Protein AF-H3K0U0-F1 (afdb_monomer)

Structure (mmCIF, N/CA/C/O backbone):
data_AF-H3K0U0-F1
#
_entry.id   AF-H3K0U0-F1
#
loop_
_atom_site.group_PDB
_atom_site.id
_atom_site.type_symbol
_atom_site.label_atom_id
_atom_site.label_alt_id
_atom_site.label_comp_id
_atom_site.label_asym_id
_atom_site.label_entity_id
_atom_site.label_seq_id
_atom_site.pdbx_PDB_ins_code
_atom_site.Cartn_x
_atom_site.Cartn_y
_atom_site.Cartn_z
_atom_site.occupancy
_atom_site.B_iso_or_equiv
_atom_site.auth_seq_id
_atom_site.auth_comp_id
_atom_site.auth_asym_id
_atom_site.auth_atom_id
_atom_site.pdbx_PDB_model_num
ATOM 1 N N . PHE A 1 1 ? 0.769 -10.248 0.446 1.00 97.75 1 PHE A N 1
ATOM 2 C CA . PHE A 1 1 ? 1.088 -8.817 0.628 1.00 97.75 1 PHE A CA 1
ATOM 3 C C . PHE A 1 1 ? 1.229 -8.469 2.100 1.00 97.75 1 PHE A C 1
ATOM 5 O O . PHE A 1 1 ? 0.382 -8.879 2.883 1.00 97.75 1 PHE A O 1
ATOM 12 N N . PHE A 1 2 ? 2.254 -7.686 2.453 1.00 98.62 2 PHE A N 1
ATOM 13 C CA . PHE A 1 2 ? 2.408 -7.071 3.778 1.00 98.62 2 PHE A CA 1
ATOM 14 C C . PHE A 1 2 ? 2.255 -5.545 3.662 1.00 98.62 2 PHE A C 1
ATOM 16 O O . PHE A 1 2 ? 3.236 -4.796 3.680 1.00 98.62 2 PHE A O 1
ATOM 23 N N . GLY A 1 3 ? 1.030 -5.087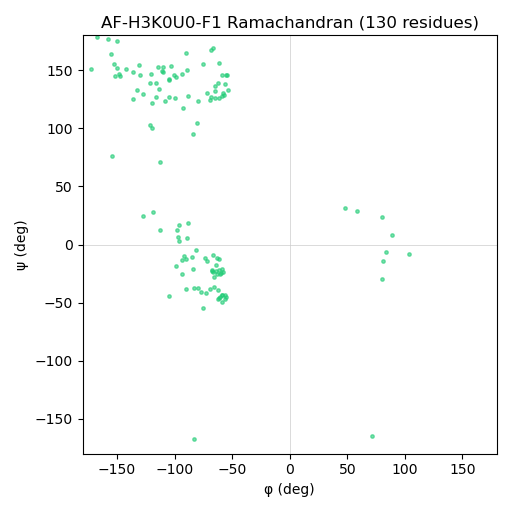 3.406 1.00 98.31 3 GLY A N 1
ATOM 24 C CA . GLY A 1 3 ? 0.738 -3.699 3.034 1.00 98.31 3 GLY A CA 1
ATOM 25 C C . GLY A 1 3 ? 0.477 -2.798 4.237 1.00 98.31 3 GLY A C 1
ATOM 26 O O . GLY A 1 3 ? 0.011 -3.269 5.272 1.00 98.31 3 GLY A O 1
ATOM 27 N N . VAL A 1 4 ? 0.804 -1.506 4.104 1.00 98.56 4 VAL A N 1
ATOM 28 C CA . VAL A 1 4 ? 0.416 -0.463 5.073 1.00 98.56 4 VAL A CA 1
ATOM 29 C C . VAL A 1 4 ? -1.103 -0.334 5.051 1.00 98.56 4 VAL A C 1
ATOM 31 O O . VAL A 1 4 ? -1.669 -0.154 3.977 1.00 98.56 4 VAL A O 1
ATOM 34 N N . ALA A 1 5 ? -1.747 -0.437 6.213 1.00 98.56 5 ALA A N 1
ATOM 35 C CA . ALA A 1 5 ? -3.196 -0.294 6.304 1.00 98.56 5 ALA A CA 1
ATOM 36 C C . ALA A 1 5 ? -3.635 1.184 6.193 1.00 98.56 5 ALA A C 1
ATOM 38 O O . ALA A 1 5 ? -4.369 1.479 5.250 1.00 98.56 5 ALA A O 1
ATOM 39 N N . PRO A 1 6 ? -3.128 2.138 7.011 1.00 98.44 6 PRO A N 1
ATOM 40 C CA . PRO A 1 6 ? -3.562 3.536 6.963 1.00 98.44 6 PRO A CA 1
ATOM 41 C C . PRO A 1 6 ? -3.468 4.154 5.564 1.00 98.44 6 PRO A C 1
ATOM 43 O O . PRO A 1 6 ? -2.458 4.015 4.869 1.00 98.44 6 PRO A O 1
ATOM 46 N N . GLY A 1 7 ? -4.533 4.841 5.155 1.00 97.56 7 GLY A N 1
ATOM 47 C CA . GLY A 1 7 ? -4.716 5.403 3.816 1.00 97.56 7 GLY A CA 1
ATOM 48 C C . GLY A 1 7 ? -5.253 4.422 2.765 1.00 97.56 7 GLY A C 1
ATOM 49 O O . GLY A 1 7 ? -5.561 4.857 1.655 1.00 97.56 7 GLY A O 1
ATOM 50 N N . THR A 1 8 ? -5.385 3.127 3.074 1.00 98.12 8 THR A N 1
ATOM 51 C CA . THR A 1 8 ? -6.045 2.142 2.198 1.00 98.12 8 THR A CA 1
ATOM 52 C C . THR A 1 8 ? -7.560 2.254 2.347 1.00 98.12 8 THR A C 1
ATOM 54 O O . THR A 1 8 ? -8.077 2.120 3.448 1.00 98.12 8 THR A O 1
ATOM 57 N N . SER A 1 9 ? -8.273 2.482 1.249 1.00 98.00 9 SER A N 1
ATOM 58 C CA . SER A 1 9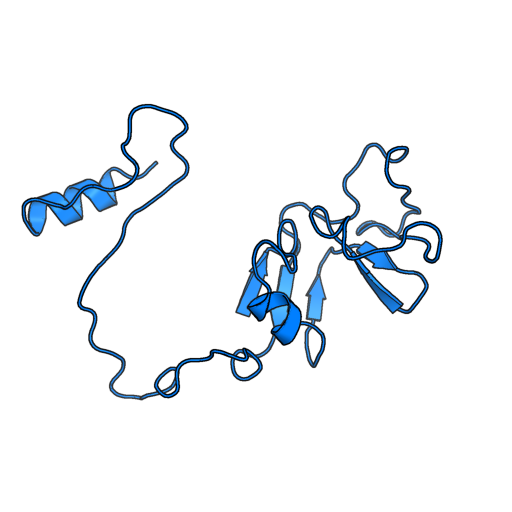 ? -9.733 2.631 1.222 1.00 98.00 9 SER A CA 1
ATOM 59 C C . SER A 1 9 ? -10.288 2.156 -0.122 1.00 98.00 9 SER A C 1
ATOM 61 O O . SER A 1 9 ? -9.516 1.826 -1.031 1.00 98.00 9 SER A O 1
ATOM 63 N N . PHE A 1 10 ? -11.612 2.126 -0.301 1.00 97.19 10 PHE A N 1
ATOM 64 C CA . PHE A 1 10 ? -12.182 1.822 -1.620 1.00 97.19 10 PHE A CA 1
ATOM 65 C C . PHE A 1 10 ? -11.887 2.919 -2.651 1.00 97.19 10 PHE A C 1
ATOM 67 O O . PHE A 1 10 ? -11.843 2.626 -3.846 1.00 97.19 10 PHE A O 1
ATOM 74 N N . ALA A 1 11 ? -11.626 4.150 -2.204 1.00 97.44 11 ALA A N 1
ATOM 75 C CA . ALA A 1 11 ? -11.212 5.246 -3.072 1.00 97.44 11 ALA A CA 1
ATOM 76 C C . ALA A 1 11 ? -9.734 5.143 -3.492 1.00 97.44 11 ALA A C 1
ATOM 78 O O . ALA A 1 11 ? -9.409 5.408 -4.649 1.00 97.44 11 ALA A O 1
ATOM 79 N N . SER A 1 12 ? -8.831 4.755 -2.582 1.00 97.56 12 SER A N 1
ATOM 80 C CA . SER A 1 12 ? -7.387 4.723 -2.864 1.00 97.56 12 SER A CA 1
ATOM 81 C C . SER A 1 12 ? -6.896 3.387 -3.428 1.00 97.56 12 SER A C 1
ATOM 83 O O . SER A 1 12 ? -6.026 3.369 -4.300 1.00 97.56 12 SER A O 1
ATOM 85 N N . ASN A 1 13 ? -7.427 2.261 -2.941 1.00 98.25 13 ASN A N 1
ATOM 86 C CA . ASN A 1 13 ? -7.024 0.921 -3.358 1.00 98.25 13 ASN A CA 1
ATOM 87 C C . ASN A 1 13 ? -8.156 -0.114 -3.163 1.00 98.25 13 ASN A C 1
ATOM 89 O O . ASN A 1 13 ? -8.098 -0.965 -2.266 1.00 98.25 13 ASN A O 1
ATOM 93 N N . PRO A 1 14 ? -9.173 -0.112 -4.044 1.00 98.19 14 PRO A N 1
ATOM 94 C CA . PRO A 1 14 ? -10.306 -1.032 -3.950 1.00 98.19 14 PRO A CA 1
ATOM 95 C C . PRO A 1 14 ? -9.911 -2.507 -4.107 1.00 98.19 14 PRO A C 1
ATOM 97 O O . PRO A 1 14 ? -10.608 -3.390 -3.607 1.00 98.19 14 PRO A O 1
ATOM 100 N N . ASN A 1 15 ? -8.799 -2.803 -4.786 1.00 98.69 15 ASN A N 1
ATOM 101 C CA . ASN A 1 15 ? -8.322 -4.177 -4.941 1.00 98.69 15 ASN A CA 1
ATOM 102 C C . ASN A 1 15 ? -7.746 -4.715 -3.630 1.00 98.69 15 ASN A C 1
ATOM 104 O O . ASN A 1 15 ? -8.066 -5.844 -3.261 1.00 98.69 15 ASN A O 1
ATOM 108 N N . ALA A 1 16 ? -6.983 -3.908 -2.882 1.00 98.50 16 ALA A N 1
ATOM 109 C CA . ALA A 1 16 ? -6.543 -4.287 -1.541 1.00 98.50 16 ALA A CA 1
ATOM 110 C C . ALA A 1 16 ? -7.740 -4.517 -0.612 1.00 98.50 16 ALA A C 1
ATOM 112 O O . ALA A 1 16 ? -7.792 -5.560 0.032 1.00 98.50 16 ALA A O 1
ATOM 113 N N . MET A 1 17 ? -8.747 -3.635 -0.625 1.00 98.12 17 MET A N 1
ATOM 114 C CA . MET A 1 17 ? -9.965 -3.822 0.178 1.00 98.12 17 MET A CA 1
ATOM 115 C C . MET A 1 17 ? -10.655 -5.159 -0.121 1.00 98.12 17 MET A C 1
ATOM 117 O O . MET A 1 17 ? -10.996 -5.900 0.793 1.00 98.12 17 MET A O 1
ATOM 121 N N . LYS A 1 18 ? -10.775 -5.544 -1.396 1.00 98.25 18 LYS A N 1
ATOM 122 C CA . LYS A 1 18 ? -11.322 -6.858 -1.789 1.00 98.25 18 LYS A CA 1
ATOM 123 C C . LYS A 1 18 ? -10.436 -8.047 -1.389 1.00 98.25 18 LYS A C 1
ATOM 125 O O . LYS A 1 18 ? -10.939 -9.158 -1.273 1.00 98.25 18 LYS A O 1
ATOM 130 N N . THR A 1 19 ? -9.139 -7.823 -1.189 1.00 98.69 19 THR A N 1
ATOM 131 C CA . THR A 1 19 ? -8.147 -8.867 -0.881 1.00 98.69 19 THR A CA 1
ATOM 132 C C . THR A 1 19 ? -8.119 -9.221 0.608 1.00 98.69 19 THR A C 1
ATOM 134 O O . THR A 1 19 ? -7.933 -10.382 0.960 1.00 98.69 19 THR A O 1
ATOM 137 N N . ILE A 1 20 ? -8.288 -8.228 1.486 1.00 98.50 20 ILE A N 1
ATOM 138 C CA . ILE A 1 20 ? -7.904 -8.319 2.907 1.00 98.50 20 ILE A CA 1
ATOM 139 C C . ILE A 1 20 ? -9.005 -8.809 3.858 1.00 98.50 20 ILE A C 1
ATOM 141 O O . ILE A 1 20 ? -8.716 -9.109 5.011 1.00 98.50 20 ILE A O 1
ATOM 145 N N . PHE A 1 21 ? -10.262 -8.929 3.421 1.00 96.31 21 PHE A N 1
ATOM 146 C CA . PHE A 1 21 ? -11.371 -9.360 4.298 1.00 96.31 21 PHE A CA 1
ATOM 147 C C . PHE A 1 21 ? -11.572 -10.885 4.364 1.00 96.31 21 PHE A C 1
ATOM 149 O O . PHE A 1 21 ? -12.619 -11.372 4.784 1.00 96.31 21 PHE A O 1
ATOM 156 N N . LYS A 1 22 ? -10.556 -11.663 3.973 1.00 97.75 22 LYS A N 1
ATOM 157 C CA . LYS A 1 22 ? -10.499 -13.120 4.150 1.00 97.75 22 LYS A CA 1
ATOM 158 C C . LYS A 1 22 ? -9.050 -13.559 4.371 1.00 97.75 22 LYS A C 1
ATOM 160 O O . LYS A 1 22 ? -8.145 -12.970 3.786 1.00 97.75 22 LYS A O 1
ATOM 165 N N . ASN A 1 23 ? -8.826 -14.578 5.207 1.00 98.56 23 ASN A N 1
ATOM 166 C CA . ASN A 1 23 ? -7.515 -15.207 5.459 1.00 98.56 23 ASN A CA 1
ATOM 167 C C . ASN A 1 23 ? -6.360 -14.218 5.731 1.00 98.56 23 ASN A C 1
ATOM 169 O O . ASN A 1 23 ? -5.217 -14.478 5.364 1.00 98.56 23 ASN A O 1
ATOM 173 N N . THR A 1 24 ? -6.653 -13.068 6.336 1.00 98.81 24 THR A N 1
ATOM 174 C CA . THR A 1 24 ? -5.691 -11.980 6.530 1.00 98.81 24 THR A CA 1
ATOM 175 C C . THR A 1 24 ? -5.449 -11.758 8.009 1.00 98.81 24 THR A C 1
ATOM 177 O O . THR A 1 24 ? -6.381 -11.771 8.810 1.00 98.81 24 THR A O 1
ATOM 180 N N . ILE A 1 25 ? -4.189 -11.520 8.363 1.00 98.81 25 ILE A N 1
ATOM 181 C CA . ILE A 1 25 ? -3.797 -11.115 9.710 1.00 98.81 25 ILE A CA 1
ATOM 182 C C . ILE A 1 25 ? -3.585 -9.604 9.704 1.00 98.81 25 ILE A C 1
ATOM 184 O O . ILE A 1 25 ? -2.805 -9.088 8.903 1.00 98.81 25 ILE A O 1
ATOM 188 N N . PHE A 1 26 ? -4.250 -8.898 10.613 1.00 98.81 26 PHE A N 1
ATOM 189 C CA . PHE A 1 26 ? -4.034 -7.471 10.838 1.00 98.81 26 PHE A CA 1
ATOM 190 C C . PHE A 1 26 ? -3.156 -7.251 12.072 1.00 98.81 26 PHE A C 1
ATOM 192 O O . PHE A 1 26 ? -3.213 -8.012 13.037 1.00 98.81 26 PHE A O 1
ATOM 199 N N . THR A 1 27 ? -2.314 -6.219 12.053 1.00 98.88 27 THR A N 1
ATOM 200 C CA . THR A 1 27 ? -1.410 -5.889 13.165 1.00 98.88 27 THR A CA 1
ATOM 201 C C . THR A 1 27 ? -1.424 -4.391 13.435 1.00 98.88 27 THR A C 1
ATOM 203 O O . THR A 1 27 ? -1.133 -3.598 12.538 1.00 98.88 27 THR A O 1
ATOM 206 N N . ASN A 1 28 ? -1.712 -4.018 14.687 1.00 98.69 28 ASN A N 1
ATOM 207 C CA . ASN A 1 28 ? -1.795 -2.640 15.189 1.00 98.69 28 ASN A CA 1
ATOM 208 C C . ASN A 1 28 ? -2.822 -1.741 14.467 1.00 98.69 28 ASN A C 1
ATOM 210 O O . ASN A 1 28 ? -2.630 -0.525 14.397 1.00 98.69 28 ASN A O 1
ATOM 214 N N . VAL A 1 29 ? -3.891 -2.324 13.924 1.00 98.81 29 VAL A N 1
ATOM 215 C CA . VAL A 1 29 ? -5.0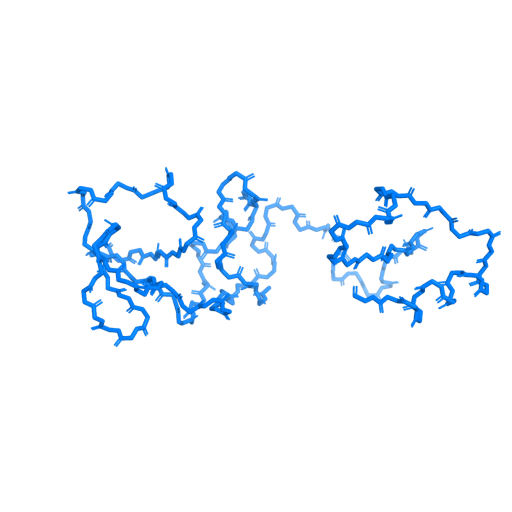78 -1.583 13.460 1.00 98.81 29 VAL A CA 1
ATOM 216 C C . VAL A 1 29 ? -6.090 -1.450 14.601 1.00 98.81 29 VAL A C 1
ATOM 218 O O . VAL A 1 29 ? -5.981 -2.167 15.598 1.00 98.81 29 VAL A O 1
ATOM 221 N N . ALA A 1 30 ? -7.065 -0.555 14.458 1.00 98.69 30 ALA A N 1
ATOM 222 C CA . ALA A 1 30 ? -8.196 -0.496 15.375 1.00 98.69 30 ALA A CA 1
ATOM 223 C C . ALA A 1 30 ? -9.182 -1.638 15.091 1.00 98.69 30 ALA A C 1
ATOM 225 O O . ALA A 1 30 ? -9.260 -2.132 13.961 1.00 98.69 30 ALA A O 1
ATOM 226 N N . SER A 1 31 ? -9.959 -2.027 16.098 1.00 98.44 31 SER A N 1
ATOM 227 C CA . SER A 1 31 ? -11.082 -2.956 15.954 1.00 98.44 31 SER A CA 1
ATOM 228 C C . SER A 1 31 ? -12.412 -2.239 16.146 1.00 98.44 31 SER A C 1
ATOM 230 O O . SER A 1 31 ? -12.519 -1.279 16.915 1.00 98.44 31 SER A O 1
ATOM 232 N N . THR A 1 32 ? -13.436 -2.712 15.445 1.00 98.38 32 THR A N 1
ATOM 233 C CA . THR A 1 32 ? -14.812 -2.228 15.581 1.00 98.38 32 THR A CA 1
ATOM 234 C C . THR A 1 32 ? -15.640 -3.219 16.402 1.00 98.38 32 THR A C 1
ATOM 236 O O . THR A 1 32 ? -15.341 -4.414 16.466 1.00 98.38 32 THR A O 1
ATOM 239 N N . SER A 1 33 ? -16.686 -2.735 17.073 1.00 98.25 33 SER A N 1
ATOM 240 C CA . SER A 1 33 ? -17.513 -3.541 17.987 1.00 98.25 33 SER A CA 1
ATOM 241 C C . SER A 1 33 ? -18.278 -4.693 17.327 1.00 98.25 33 SER A C 1
ATOM 243 O O . SER A 1 33 ? -18.728 -5.600 18.019 1.00 98.25 33 SER A O 1
ATOM 245 N N . ASP A 1 34 ? -18.436 -4.660 16.008 1.00 97.44 34 ASP A N 1
ATOM 246 C CA . ASP A 1 34 ? -19.036 -5.712 15.181 1.00 97.44 34 ASP A CA 1
ATOM 247 C C . ASP A 1 34 ? -18.010 -6.753 14.680 1.00 97.44 34 ASP A C 1
ATOM 249 O O . ASP A 1 34 ? -18.362 -7.656 13.923 1.00 97.44 34 ASP A O 1
ATOM 253 N N . GLY A 1 35 ? -16.751 -6.664 15.124 1.00 96.88 35 GLY A N 1
ATOM 254 C CA . GLY A 1 35 ? -15.684 -7.605 14.768 1.00 96.88 35 GLY A CA 1
ATOM 255 C C . GLY A 1 35 ? -14.901 -7.237 13.506 1.00 96.88 35 GLY A C 1
ATOM 256 O O . GLY A 1 35 ? -14.090 -8.039 13.043 1.00 96.88 35 GLY A O 1
ATOM 257 N N . GLY A 1 36 ? -15.126 -6.046 12.952 1.00 97.31 36 GLY A N 1
ATOM 258 C CA . GLY A 1 36 ? -14.336 -5.485 11.861 1.00 97.31 36 GLY A CA 1
ATOM 259 C C . GLY A 1 36 ? -13.048 -4.790 12.318 1.00 97.31 36 GLY A C 1
ATOM 260 O O . GLY A 1 36 ? -12.583 -4.911 13.456 1.00 97.31 36 GLY A O 1
ATOM 261 N N . VAL A 1 37 ? -12.455 -4.049 11.382 1.00 98.38 37 VAL A N 1
ATOM 262 C CA . VAL A 1 37 ? -11.201 -3.305 11.550 1.00 98.38 37 VAL A CA 1
ATOM 263 C C . VAL A 1 37 ? -11.367 -1.871 11.066 1.00 98.38 37 VAL A C 1
ATOM 265 O O . VAL A 1 37 ? -12.183 -1.597 10.189 1.00 98.38 37 VAL A O 1
ATOM 268 N N . PHE A 1 38 ? -10.561 -0.966 11.614 1.00 98.50 38 PHE A N 1
ATOM 269 C CA . PHE A 1 38 ? -10.539 0.435 11.214 1.00 98.50 38 PHE A CA 1
ATOM 270 C C . PHE A 1 38 ? -9.114 1.007 11.222 1.00 98.50 38 PHE A C 1
ATOM 272 O O . PHE A 1 38 ? -8.247 0.583 11.995 1.00 98.50 38 PHE A O 1
ATOM 279 N N . TRP A 1 39 ? -8.877 1.987 10.355 1.00 98.62 39 TRP A N 1
ATOM 280 C CA . TRP A 1 39 ? -7.688 2.836 10.328 1.00 98.62 39 TRP A CA 1
ATOM 281 C C . TRP A 1 39 ? -8.009 4.170 9.645 1.00 98.62 39 TRP A C 1
ATOM 283 O O . TRP A 1 39 ? -8.998 4.297 8.924 1.00 98.62 39 TRP A O 1
ATOM 293 N N . GLU A 1 40 ? -7.140 5.159 9.834 1.00 98.38 40 GLU A N 1
ATOM 294 C CA . GLU A 1 40 ? -7.249 6.472 9.193 1.00 98.38 40 GLU A CA 1
ATOM 295 C C . GLU A 1 40 ? -7.281 6.345 7.665 1.00 98.38 40 GLU A C 1
ATOM 297 O O . GLU A 1 40 ? -6.396 5.724 7.065 1.00 98.38 40 GLU A O 1
ATOM 302 N N . GLY A 1 41 ? -8.270 6.967 7.029 1.00 97.31 41 GLY A N 1
ATOM 303 C CA . GLY A 1 41 ? -8.552 6.849 5.598 1.00 97.31 41 GLY A CA 1
ATOM 304 C C . GLY A 1 41 ? -9.750 5.956 5.259 1.00 97.31 41 GLY A C 1
ATOM 305 O O . GLY A 1 41 ? -10.135 5.938 4.094 1.00 97.31 41 GLY A O 1
ATOM 306 N N . MET A 1 42 ? -10.323 5.235 6.235 1.00 97.25 42 MET A N 1
ATOM 307 C CA . MET A 1 42 ? -11.559 4.447 6.078 1.00 97.25 42 MET A CA 1
ATOM 308 C C . MET A 1 42 ? -12.830 5.190 6.531 1.00 97.25 42 MET A C 1
ATOM 310 O O . MET A 1 42 ? -13.845 4.575 6.862 1.00 97.25 42 MET A O 1
ATOM 314 N N . GLU A 1 43 ? -12.779 6.515 6.681 1.00 95.38 43 GLU A N 1
ATOM 315 C CA . GLU A 1 43 ? -13.870 7.271 7.299 1.00 95.38 43 GLU A CA 1
ATOM 316 C C . GLU A 1 43 ? -15.189 7.220 6.519 1.00 95.38 43 GLU A C 1
ATOM 318 O O . GLU A 1 43 ? -16.232 7.450 7.129 1.00 95.38 43 GLU A O 1
ATOM 323 N N . ASP A 1 44 ? -15.145 6.933 5.218 1.00 95.19 44 ASP A N 1
ATOM 324 C CA . ASP A 1 44 ? -16.330 6.805 4.363 1.00 95.19 44 ASP A CA 1
ATOM 325 C C . ASP A 1 44 ? -16.868 5.358 4.335 1.00 95.19 44 ASP A C 1
ATOM 327 O O . ASP A 1 44 ? -17.984 5.110 3.879 1.00 95.19 44 ASP A O 1
ATOM 331 N N . GLU A 1 45 ? -16.092 4.393 4.839 1.00 94.12 45 GLU A N 1
ATOM 332 C CA . GLU A 1 45 ? -16.432 2.969 4.917 1.00 94.12 45 GLU A CA 1
ATOM 333 C C . GLU A 1 45 ? -17.061 2.556 6.254 1.00 94.12 45 GLU A C 1
ATOM 335 O O . GLU A 1 45 ? -17.602 1.454 6.356 1.00 94.12 45 GLU A O 1
ATOM 340 N N . ILE A 1 46 ? -16.987 3.412 7.277 1.00 94.75 46 ILE A N 1
ATOM 341 C CA . ILE A 1 46 ? -17.485 3.131 8.627 1.00 94.75 46 ILE A CA 1
ATOM 342 C C . ILE A 1 46 ? -18.620 4.084 8.998 1.00 94.75 46 ILE A C 1
ATOM 344 O O . ILE A 1 46 ? -18.455 5.304 9.015 1.00 94.75 46 ILE A O 1
ATOM 348 N N . ASP A 1 47 ? -19.757 3.523 9.413 1.00 94.81 47 ASP A N 1
ATOM 349 C CA . ASP A 1 47 ? -20.785 4.284 10.122 1.00 94.81 47 ASP A CA 1
ATOM 350 C C . ASP A 1 47 ? -20.453 4.348 11.620 1.00 94.81 47 ASP A C 1
ATOM 352 O O . ASP A 1 47 ? -20.802 3.455 12.397 1.00 94.81 47 ASP A O 1
ATOM 356 N N . PHE A 1 48 ? -19.800 5.438 12.030 1.00 94.44 48 PHE A N 1
ATOM 357 C CA . PHE A 1 48 ? -19.394 5.696 13.418 1.00 94.44 48 PHE A CA 1
ATOM 358 C C . PHE A 1 48 ? -20.563 5.785 14.415 1.00 94.44 48 PHE A C 1
ATOM 360 O O . PHE A 1 48 ? -20.324 5.764 15.618 1.00 94.44 48 PHE A O 1
ATOM 367 N N . ASN A 1 49 ? -21.817 5.882 13.955 1.00 93.94 49 ASN A N 1
ATOM 368 C CA . ASN A 1 49 ? -22.980 5.820 14.847 1.00 93.94 49 ASN A CA 1
ATOM 369 C C . ASN A 1 49 ? -23.401 4.378 15.156 1.00 93.94 49 ASN A C 1
ATOM 371 O O . ASN A 1 49 ? -24.088 4.136 16.147 1.00 93.94 49 ASN A O 1
ATOM 375 N N . SER A 1 50 ? -23.011 3.428 14.304 1.00 95.00 50 SER A N 1
ATOM 376 C CA . SER A 1 50 ? -23.399 2.019 14.407 1.00 95.00 50 SER A CA 1
ATOM 377 C C . SER A 1 50 ? -22.385 1.162 15.167 1.00 95.00 50 SER A C 1
ATOM 379 O O . SER A 1 50 ? -22.761 0.148 15.755 1.00 95.00 50 SER A O 1
ATOM 381 N N . VAL A 1 51 ? -21.112 1.575 15.199 1.00 97.19 51 VAL A N 1
ATOM 382 C CA . VAL A 1 51 ? -20.019 0.811 15.813 1.00 97.19 51 VAL A CA 1
ATOM 383 C C . VAL A 1 51 ? -19.189 1.655 16.771 1.00 97.19 51 VAL A C 1
ATOM 385 O O . VAL A 1 51 ? -18.960 2.842 16.559 1.00 97.19 51 VAL A O 1
ATOM 388 N N . GLN A 1 52 ? -18.699 1.012 17.827 1.00 97.50 52 GLN A N 1
ATOM 389 C CA . GLN A 1 52 ? -17.680 1.568 18.714 1.00 97.50 52 GLN A CA 1
ATOM 390 C C . GLN A 1 52 ? -16.296 1.122 18.242 1.00 97.50 52 GLN A C 1
ATOM 392 O O . GLN A 1 52 ? -16.147 0.004 17.744 1.00 97.50 52 GLN A O 1
ATOM 397 N N . ILE A 1 53 ? -15.283 1.970 18.422 1.00 98.44 53 ILE A N 1
ATOM 398 C CA . ILE A 1 53 ? -13.913 1.696 17.975 1.00 98.44 53 ILE A CA 1
ATOM 399 C C . ILE A 1 53 ? -12.997 1.541 19.186 1.00 98.44 53 ILE A C 1
ATOM 401 O O . ILE A 1 53 ? -13.022 2.346 20.116 1.00 98.44 53 ILE A O 1
ATOM 405 N N . THR A 1 54 ? -12.171 0.498 19.159 1.00 98.62 54 THR A N 1
ATOM 406 C CA . THR A 1 54 ? -11.049 0.313 20.082 1.00 98.62 54 THR A CA 1
ATOM 407 C C . THR A 1 54 ? -9.755 0.529 19.309 1.00 98.62 54 THR A C 1
ATOM 409 O O . THR A 1 54 ? -9.528 -0.127 18.293 1.00 98.62 54 THR A O 1
ATOM 412 N N . ASP A 1 55 ? -8.920 1.463 19.760 1.00 98.69 55 ASP A N 1
ATOM 413 C CA . ASP A 1 55 ? -7.641 1.754 19.120 1.00 98.69 55 ASP A CA 1
ATOM 414 C C . ASP A 1 55 ? -6.648 0.585 19.236 1.00 98.69 55 ASP A C 1
ATOM 416 O O . ASP A 1 55 ? -6.823 -0.374 19.991 1.00 98.69 55 ASP A O 1
ATOM 420 N N . TRP A 1 56 ? -5.550 0.690 18.494 1.00 98.69 56 TRP A N 1
ATOM 421 C CA . TRP A 1 56 ? -4.475 -0.301 18.475 1.00 98.69 56 TRP A CA 1
ATOM 422 C C . TRP A 1 56 ? -3.747 -0.490 19.820 1.00 98.69 56 TRP A C 1
ATOM 424 O O . TRP A 1 56 ? -2.970 -1.435 19.963 1.00 98.69 56 TRP A O 1
ATOM 434 N N . LEU A 1 57 ? -3.969 0.398 20.797 1.00 98.25 57 LEU A N 1
ATOM 435 C CA . LEU A 1 57 ? -3.464 0.295 22.170 1.00 98.25 57 LEU A CA 1
ATOM 436 C C . LEU A 1 57 ? -4.496 -0.322 23.129 1.00 98.25 57 LEU A C 1
ATOM 438 O O . LEU A 1 57 ? -4.223 -0.418 24.328 1.00 98.25 57 LEU A O 1
ATOM 442 N N . GLY A 1 58 ? -5.663 -0.734 22.627 1.00 98.12 58 GLY A N 1
ATOM 443 C CA . GLY A 1 58 ? -6.733 -1.340 23.413 1.00 98.12 58 GLY A CA 1
ATOM 444 C C . GLY A 1 58 ? -7.599 -0.332 24.172 1.00 98.12 58 GLY A C 1
ATOM 445 O O . GLY A 1 58 ? -8.175 -0.687 25.200 1.00 98.12 58 GLY A O 1
ATOM 446 N N . ARG A 1 59 ? -7.665 0.929 23.731 1.00 98.31 59 ARG A N 1
ATOM 447 C CA . ARG A 1 59 ? -8.418 2.007 24.394 1.00 98.31 59 ARG A CA 1
ATOM 448 C C . ARG A 1 59 ? -9.631 2.423 23.557 1.00 98.31 59 ARG A C 1
ATOM 450 O O . ARG A 1 59 ? -9.556 2.369 22.332 1.00 98.31 59 ARG A O 1
ATOM 457 N N . PRO A 1 60 ? -10.734 2.882 24.177 1.00 98.25 60 PRO A N 1
ATOM 458 C CA . PRO A 1 60 ? -11.848 3.464 23.434 1.00 98.25 60 PRO A CA 1
ATOM 459 C C . PRO A 1 60 ? -11.388 4.632 22.558 1.00 98.25 60 PRO A C 1
ATOM 461 O O . PRO A 1 60 ? -10.595 5.468 23.001 1.00 98.25 60 PRO A O 1
ATOM 464 N N . TRP A 1 61 ? -11.905 4.702 21.334 1.00 98.44 61 TRP A N 1
ATOM 465 C CA . TRP A 1 61 ? -11.575 5.751 20.381 1.00 98.44 61 TRP A CA 1
ATOM 466 C C . TRP A 1 61 ? -12.827 6.339 19.735 1.00 98.44 61 TRP A C 1
ATOM 468 O O . TRP A 1 61 ? -13.679 5.604 19.241 1.00 98.44 61 TRP A O 1
ATOM 478 N N . THR A 1 62 ? -12.896 7.670 19.686 1.00 96.81 62 THR A N 1
ATOM 479 C CA . THR A 1 62 ? -14.004 8.407 19.070 1.00 96.81 62 THR A CA 1
ATOM 480 C C . THR A 1 62 ? -13.465 9.419 18.065 1.00 96.81 62 THR A C 1
ATOM 482 O O . THR A 1 62 ? -12.597 10.239 18.385 1.00 96.81 62 THR A O 1
ATOM 485 N N . LYS A 1 63 ? -14.012 9.399 16.844 1.00 94.88 63 LYS A N 1
ATOM 486 C CA . LYS A 1 63 ? -13.645 10.330 15.770 1.00 94.88 63 LYS A CA 1
ATOM 487 C C . LYS A 1 63 ? -13.891 11.776 16.206 1.00 94.88 63 LYS A C 1
ATOM 489 O O . LYS A 1 63 ? -14.985 12.124 16.628 1.00 94.88 63 LYS A O 1
ATOM 494 N N . GLY A 1 64 ? -12.874 12.625 16.072 1.00 93.12 64 GLY A N 1
ATOM 495 C CA . GLY A 1 64 ? -12.952 14.049 16.421 1.00 93.12 64 GLY A CA 1
ATOM 496 C C . GLY A 1 64 ? -12.782 14.371 17.912 1.00 93.12 64 GLY A C 1
ATOM 497 O O . GLY A 1 64 ? -12.516 15.526 18.235 1.00 93.12 64 GLY A O 1
ATOM 498 N N . GLU A 1 65 ? -12.859 13.382 18.807 1.00 95.94 65 GLU A N 1
ATOM 499 C CA . GLU A 1 65 ? -12.622 13.567 20.248 1.00 95.94 65 GLU A CA 1
ATOM 500 C C . GLU A 1 65 ? -11.256 13.016 20.680 1.00 95.94 65 GLU A C 1
ATOM 502 O O . GLU A 1 65 ? -10.505 13.675 21.408 1.00 95.94 65 GLU A O 1
ATOM 507 N N . SER A 1 66 ? -10.902 11.818 20.205 1.00 96.12 66 SER A N 1
ATOM 508 C CA . SER A 1 66 ? -9.599 11.210 20.457 1.00 96.12 66 SER A CA 1
ATOM 509 C C . SER A 1 66 ? -8.478 12.020 19.807 1.00 96.12 66 SER A C 1
ATOM 511 O O . SER A 1 66 ? -8.526 12.357 18.626 1.00 96.12 66 SER A O 1
ATOM 513 N N . LYS A 1 67 ? -7.419 12.302 20.576 1.00 95.38 67 LYS A N 1
ATOM 514 C CA . LYS A 1 67 ? -6.256 13.084 20.108 1.00 95.38 67 LYS A CA 1
ATOM 515 C C . LYS A 1 67 ? -5.202 12.256 19.372 1.00 95.38 67 LYS A C 1
ATOM 517 O O . LYS A 1 67 ? -4.262 12.820 18.819 1.00 95.38 67 LYS A O 1
ATOM 522 N N . THR A 1 68 ? -5.312 10.933 19.423 1.00 96.56 68 THR A N 1
ATOM 523 C CA . THR A 1 68 ? -4.371 9.990 18.811 1.00 96.56 68 THR A CA 1
ATOM 524 C C . THR A 1 68 ? -5.046 9.212 17.686 1.00 96.56 68 THR A C 1
ATOM 526 O O . THR A 1 68 ? -6.259 9.013 17.751 1.00 96.56 68 THR A O 1
ATOM 529 N N . PRO A 1 69 ? -4.286 8.742 16.681 1.00 97.94 69 PRO A N 1
ATOM 530 C CA . PRO A 1 69 ? -4.797 7.815 15.675 1.00 97.94 69 PRO A CA 1
ATOM 531 C C . PRO A 1 69 ? -5.390 6.544 16.300 1.00 97.94 69 PRO A C 1
ATOM 533 O O . PRO A 1 69 ? -4.880 6.056 17.313 1.00 97.94 69 PRO A O 1
ATOM 536 N N . ALA A 1 70 ? -6.435 6.008 15.677 1.00 98.38 70 ALA A N 1
ATOM 537 C CA . ALA A 1 70 ? -7.037 4.724 16.000 1.00 98.38 70 ALA A CA 1
ATOM 538 C C . ALA A 1 70 ? -6.098 3.566 15.636 1.00 98.38 70 ALA A C 1
ATOM 540 O O . ALA A 1 70 ? -5.992 2.601 16.391 1.00 98.38 70 ALA A O 1
ATOM 541 N N . ALA A 1 71 ? -5.376 3.665 14.514 1.00 98.75 71 ALA A N 1
ATOM 542 C CA . ALA A 1 71 ? -4.385 2.679 14.092 1.00 98.75 71 ALA A CA 1
ATOM 543 C C . ALA A 1 71 ? -2.957 3.235 14.192 1.00 98.75 71 ALA A C 1
ATOM 545 O O . ALA A 1 71 ? -2.711 4.433 14.050 1.00 98.75 71 ALA A O 1
ATOM 546 N N . HIS A 1 72 ? -1.965 2.365 14.392 1.00 98.69 72 HIS A N 1
ATOM 547 C CA . HIS A 1 72 ? -0.570 2.799 14.302 1.00 98.69 72 HIS A CA 1
ATOM 548 C C . HIS A 1 72 ? -0.274 3.293 12.865 1.00 98.69 72 HIS A C 1
AT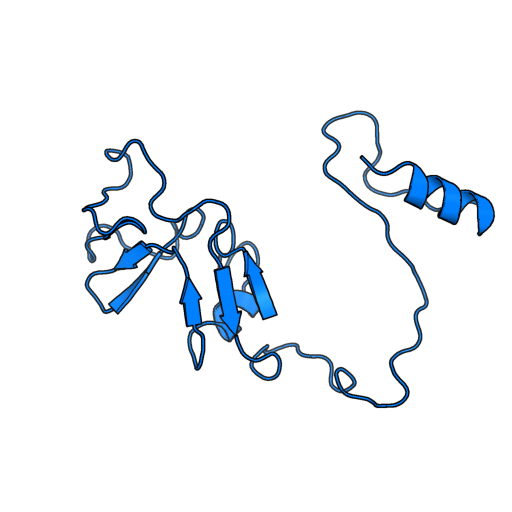OM 550 O O . HIS A 1 72 ? -0.664 2.603 11.920 1.00 98.69 72 HIS A O 1
ATOM 556 N N . PRO A 1 73 ? 0.472 4.399 12.642 1.00 98.25 73 PRO A N 1
ATOM 557 C CA . PRO A 1 73 ? 0.690 4.960 11.296 1.00 98.25 73 PRO A CA 1
ATOM 558 C C . PRO A 1 73 ? 1.359 4.014 10.285 1.00 98.25 73 PRO A C 1
ATOM 560 O O . PRO A 1 73 ? 1.259 4.208 9.079 1.00 98.25 73 PRO A O 1
ATOM 563 N N . ASN A 1 74 ? 2.054 2.985 10.775 1.00 98.44 74 ASN A N 1
ATOM 564 C CA . ASN A 1 74 ? 2.653 1.916 9.967 1.00 98.44 74 ASN A CA 1
ATOM 565 C C . ASN A 1 74 ? 2.072 0.530 10.314 1.00 98.44 74 ASN A C 1
ATOM 567 O O . ASN A 1 74 ? 2.779 -0.473 10.232 1.00 98.44 74 ASN A O 1
ATOM 571 N N . SER A 1 75 ? 0.825 0.479 10.789 1.00 98.69 75 SER A N 1
ATOM 572 C CA . SER A 1 75 ? 0.070 -0.768 10.957 1.00 98.69 75 SER A CA 1
ATOM 573 C C . SER A 1 75 ? -0.123 -1.477 9.618 1.00 98.69 75 SER A C 1
ATOM 575 O O . SER A 1 75 ? 0.003 -0.874 8.545 1.00 98.69 75 SER A O 1
ATOM 577 N N . ARG A 1 76 ? -0.328 -2.795 9.673 1.00 98.88 76 ARG A N 1
ATOM 578 C CA . ARG A 1 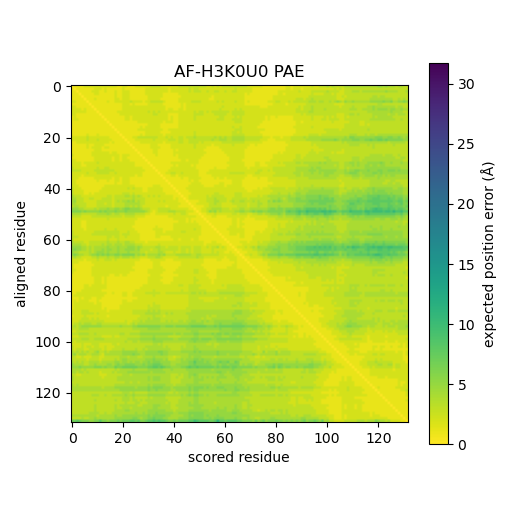76 ? -0.184 -3.669 8.505 1.00 98.88 76 ARG A CA 1
ATOM 579 C C . ARG A 1 76 ? -1.321 -4.669 8.394 1.00 98.88 76 ARG A C 1
ATOM 581 O O . ARG A 1 76 ? -1.813 -5.172 9.403 1.00 98.88 76 ARG A O 1
ATOM 588 N N . PHE A 1 77 ? -1.643 -5.018 7.154 1.00 98.75 77 PHE A N 1
ATOM 589 C CA . PHE A 1 77 ? -2.322 -6.265 6.819 1.00 98.75 77 PHE A CA 1
ATOM 590 C C . PHE A 1 77 ? -1.319 -7.245 6.200 1.00 98.75 77 PHE A C 1
ATOM 592 O O . PHE A 1 77 ? -0.442 -6.857 5.423 1.00 98.75 77 PHE A O 1
ATOM 599 N N . CYS A 1 78 ? -1.458 -8.522 6.535 1.00 98.81 78 CYS A N 1
ATOM 600 C CA . CYS A 1 78 ? -0.705 -9.635 5.975 1.00 98.81 78 CYS A CA 1
ATOM 601 C C . CYS A 1 78 ? -1.691 -10.605 5.316 1.00 98.81 78 CYS A C 1
ATOM 603 O O . CYS A 1 78 ? -2.366 -11.365 6.009 1.00 98.81 78 CYS A O 1
ATOM 605 N N . SER A 1 79 ? -1.805 -10.530 3.990 1.00 98.69 79 SER A N 1
ATOM 606 C CA 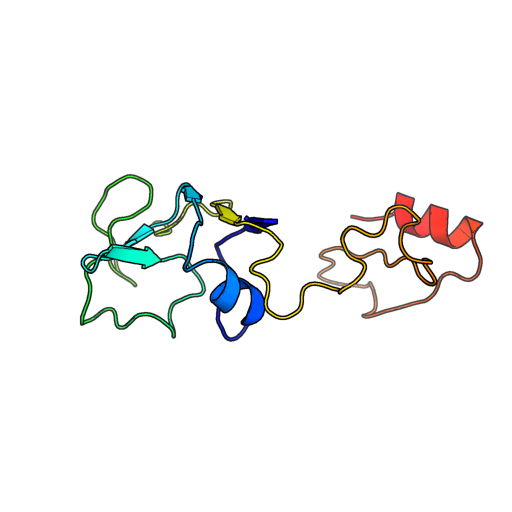. SER A 1 79 ? -2.789 -11.282 3.198 1.00 98.69 79 SER A CA 1
ATOM 607 C C . SER A 1 79 ? -2.106 -12.184 2.165 1.00 98.69 79 SER A C 1
ATOM 609 O O . SER A 1 79 ? -1.089 -11.768 1.597 1.00 98.69 79 SER A O 1
ATOM 611 N N . PRO A 1 80 ? -2.670 -13.359 1.838 1.00 98.75 80 PRO A N 1
ATOM 612 C CA . PRO A 1 80 ? -2.284 -14.146 0.667 1.00 98.75 80 PRO A CA 1
ATOM 613 C C . PRO A 1 80 ? -2.362 -13.324 -0.629 1.00 98.75 80 PRO A C 1
ATOM 615 O O . PRO A 1 80 ? -3.182 -12.406 -0.738 1.00 98.75 80 PRO A O 1
ATOM 618 N N . ALA A 1 81 ? -1.454 -13.592 -1.573 1.00 98.62 81 ALA A N 1
ATOM 619 C CA . ALA A 1 81 ? -1.344 -12.822 -2.816 1.00 98.62 81 ALA A CA 1
ATOM 620 C C . ALA A 1 81 ? -2.385 -13.232 -3.871 1.00 98.62 81 ALA A C 1
ATOM 622 O O . ALA A 1 81 ? -2.953 -12.370 -4.537 1.00 98.62 81 ALA A O 1
ATOM 623 N N . ASP A 1 82 ? -2.674 -14.528 -3.951 1.00 98.31 82 ASP A N 1
ATOM 624 C CA . ASP A 1 82 ? -3.673 -15.169 -4.814 1.00 98.31 82 ASP A CA 1
ATOM 625 C C . ASP A 1 82 ? -5.108 -14.653 -4.604 1.00 98.31 82 ASP A C 1
ATOM 627 O O . ASP A 1 82 ? -5.933 -14.714 -5.511 1.00 98.31 82 ASP A O 1
ATOM 631 N N . GLN A 1 83 ? -5.410 -14.089 -3.432 1.00 98.62 83 GLN A N 1
ATOM 632 C CA . GLN A 1 83 ? -6.694 -13.441 -3.147 1.00 98.62 83 GLN A CA 1
ATOM 633 C C . GLN A 1 83 ? -6.877 -12.083 -3.834 1.00 98.62 83 GLN A C 1
ATOM 635 O O . GLN A 1 83 ? -7.979 -11.530 -3.797 1.00 98.62 83 GLN A O 1
ATOM 640 N N . CYS A 1 84 ? -5.824 -11.505 -4.419 1.00 98.62 84 CYS A N 1
ATOM 641 C CA . CYS A 1 84 ? -5.961 -10.241 -5.126 1.00 98.62 84 CYS A CA 1
ATOM 642 C C . CYS A 1 84 ? -6.783 -10.440 -6.406 1.00 98.62 84 CYS A C 1
ATOM 644 O O . CYS A 1 84 ? -6.393 -11.235 -7.261 1.00 98.62 84 CYS A O 1
ATOM 646 N N . PRO A 1 85 ? -7.883 -9.686 -6.601 1.00 98.56 85 PRO A N 1
ATOM 647 C CA . PRO A 1 85 ? -8.795 -9.888 -7.732 1.00 98.56 85 PRO A CA 1
ATOM 648 C C . PRO A 1 85 ? -8.171 -9.560 -9.095 1.00 98.56 85 PRO A C 1
ATOM 650 O O . PRO A 1 85 ? -8.790 -9.800 -10.127 1.00 98.56 85 PRO A O 1
ATOM 653 N N . ILE A 1 86 ? -6.976 -8.969 -9.094 1.00 98.56 86 ILE A N 1
ATOM 654 C CA . ILE A 1 86 ? -6.214 -8.586 -10.281 1.00 98.56 86 ILE A CA 1
ATOM 655 C C . ILE A 1 86 ? -4.782 -9.135 -10.231 1.00 98.56 86 ILE A C 1
ATOM 657 O O . ILE A 1 86 ? -3.876 -8.533 -10.803 1.00 98.56 86 ILE A O 1
ATOM 661 N N . ILE A 1 87 ? -4.551 -10.221 -9.483 1.00 98.69 87 ILE A N 1
ATOM 662 C CA . ILE A 1 87 ? -3.250 -10.891 -9.489 1.00 98.69 87 ILE A CA 1
ATOM 663 C C . ILE A 1 87 ? -2.921 -11.323 -10.924 1.00 98.69 87 ILE A C 1
ATOM 665 O O . ILE A 1 87 ? -3.769 -11.874 -11.628 1.00 98.69 87 ILE A O 1
ATOM 669 N N . ASP A 1 88 ? -1.713 -11.001 -11.383 1.00 98.56 88 ASP A N 1
ATOM 670 C CA . ASP A 1 88 ? -1.296 -11.320 -12.746 1.00 98.56 88 ASP A CA 1
ATOM 671 C C . ASP A 1 88 ? -1.221 -12.847 -12.926 1.00 98.56 88 ASP A C 1
ATOM 673 O O . ASP A 1 88 ? -0.701 -13.527 -12.041 1.00 98.56 88 ASP A O 1
ATOM 677 N N . PRO A 1 89 ? -1.705 -13.427 -14.038 1.00 98.31 89 PRO A N 1
ATOM 678 C CA . PRO A 1 89 ? -1.661 -14.876 -14.239 1.00 98.31 89 PRO A CA 1
ATOM 679 C C . PRO A 1 89 ? -0.237 -15.455 -14.267 1.00 98.31 89 PRO A C 1
ATOM 681 O O . PRO A 1 89 ? -0.067 -16.644 -14.006 1.00 98.31 89 PRO A O 1
ATOM 684 N N . ALA A 1 90 ? 0.783 -14.644 -14.559 1.00 98.31 90 ALA A N 1
ATOM 685 C CA . ALA A 1 90 ? 2.189 -15.031 -14.563 1.00 98.31 90 ALA A CA 1
ATOM 686 C C . ALA A 1 90 ? 2.929 -14.658 -13.262 1.00 98.31 90 ALA A C 1
ATOM 688 O O . ALA A 1 90 ? 4.156 -14.735 -13.225 1.00 98.31 90 ALA A O 1
ATOM 689 N N . TRP A 1 91 ? 2.231 -14.277 -12.180 1.00 98.50 91 TRP A N 1
ATOM 690 C CA . TRP A 1 91 ? 2.870 -13.830 -10.928 1.00 98.50 91 TRP A CA 1
ATOM 691 C C . TRP A 1 91 ? 3.792 -14.876 -10.267 1.00 98.50 91 TRP A C 1
ATOM 693 O O . TRP A 1 91 ? 4.716 -14.500 -9.547 1.00 98.50 91 TRP A O 1
ATOM 703 N N . GLU A 1 92 ? 3.569 -16.164 -10.546 1.00 98.50 92 GLU A N 1
ATOM 704 C CA . GLU A 1 92 ? 4.396 -17.306 -10.116 1.00 98.50 92 GLU A CA 1
ATOM 705 C C . GLU A 1 92 ? 5.111 -18.004 -11.288 1.00 98.50 92 GLU A C 1
ATOM 707 O O . GLU A 1 92 ? 5.630 -19.111 -11.131 1.00 98.50 92 GLU A O 1
ATOM 712 N N . ALA A 1 93 ? 5.141 -17.397 -12.481 1.00 98.50 93 ALA A N 1
ATOM 713 C CA . ALA A 1 93 ? 5.813 -17.995 -13.629 1.00 98.50 93 ALA A CA 1
ATOM 714 C C . ALA A 1 93 ? 7.320 -18.160 -13.336 1.00 98.50 93 ALA A C 1
ATOM 716 O O . ALA A 1 93 ? 7.987 -17.174 -13.007 1.00 98.50 93 ALA A O 1
ATOM 717 N N . PRO A 1 94 ? 7.888 -19.373 -13.477 1.00 98.50 94 PRO A N 1
ATOM 718 C CA . PRO A 1 94 ? 9.281 -19.637 -13.108 1.00 98.50 94 PRO A CA 1
ATOM 719 C C . PRO A 1 94 ? 10.286 -18.878 -13.985 1.00 98.50 94 PRO A C 1
ATOM 721 O O . PRO A 1 94 ? 11.367 -18.531 -13.517 1.00 98.50 94 PRO A O 1
ATOM 724 N N . ASP A 1 95 ? 9.909 -18.577 -15.229 1.00 98.19 95 ASP A N 1
ATOM 725 C CA . ASP A 1 95 ? 10.728 -17.811 -16.175 1.00 98.19 95 ASP A CA 1
ATOM 726 C C . ASP A 1 95 ? 10.637 -16.288 -15.945 1.00 98.19 95 ASP A C 1
ATOM 728 O O . ASP A 1 95 ? 11.340 -15.507 -16.590 1.00 98.19 95 ASP A O 1
ATOM 732 N N . GLY A 1 96 ? 9.787 -15.853 -15.008 1.00 98.12 96 GLY A N 1
ATOM 733 C CA . GLY A 1 96 ? 9.527 -14.452 -14.707 1.00 98.12 96 GLY A CA 1
ATOM 734 C C . GLY A 1 96 ? 8.722 -13.727 -15.789 1.00 98.12 96 GLY A C 1
ATOM 735 O O . GLY A 1 96 ? 8.105 -14.331 -16.665 1.00 98.12 96 GLY A O 1
ATOM 736 N N . VAL A 1 97 ? 8.726 -12.393 -15.709 1.00 98.38 97 VAL A N 1
ATOM 737 C CA . VAL A 1 97 ? 8.069 -11.504 -16.677 1.00 98.38 97 VAL A CA 1
ATOM 738 C C . VAL A 1 97 ? 9.092 -10.547 -17.299 1.00 98.38 97 VAL A C 1
ATOM 740 O O . VAL A 1 97 ? 9.964 -10.036 -16.588 1.00 98.38 97 VAL A O 1
ATOM 743 N N . PRO A 1 98 ? 9.027 -10.279 -18.616 1.00 98.31 98 PRO A N 1
ATOM 744 C CA . PRO A 1 98 ? 9.949 -9.352 -19.260 1.00 98.31 98 PRO A CA 1
ATOM 745 C C . PRO A 1 98 ? 9.697 -7.913 -18.783 1.00 98.31 98 PRO A C 1
ATOM 747 O O . PRO A 1 98 ? 8.585 -7.399 -18.878 1.00 98.31 98 PRO A O 1
ATOM 750 N N . ILE A 1 99 ? 10.746 -7.239 -18.302 1.00 98.44 99 ILE A N 1
ATOM 751 C CA . ILE A 1 99 ? 10.670 -5.849 -17.829 1.00 98.44 99 ILE A CA 1
ATOM 752 C C . ILE A 1 99 ? 11.022 -4.888 -18.966 1.00 98.44 99 ILE A C 1
ATOM 754 O O . ILE A 1 99 ? 12.147 -4.889 -19.459 1.00 98.44 99 ILE A O 1
ATOM 758 N N . SER A 1 100 ? 10.071 -4.037 -19.360 1.00 98.50 100 SER A N 1
ATOM 759 C CA . SER A 1 100 ? 10.274 -3.039 -20.427 1.00 98.50 100 SER A CA 1
ATOM 760 C C . SER A 1 100 ? 10.592 -1.631 -19.917 1.00 98.50 100 SER A C 1
ATOM 762 O O . SER A 1 100 ? 11.102 -0.813 -20.677 1.00 98.50 100 SER A O 1
ATOM 764 N N . ALA A 1 101 ? 10.299 -1.330 -18.649 1.00 98.25 101 ALA A N 1
ATOM 765 C CA . ALA A 1 101 ? 10.536 -0.020 -18.050 1.00 98.25 101 ALA A CA 1
ATOM 766 C C . ALA A 1 101 ? 10.858 -0.142 -16.555 1.00 98.25 101 ALA A C 1
ATOM 768 O O . ALA A 1 101 ? 10.314 -1.001 -15.863 1.00 98.25 101 ALA A O 1
ATOM 769 N N . ILE A 1 102 ? 11.713 0.752 -16.053 1.00 98.56 102 ILE A N 1
ATOM 770 C CA . ILE A 1 102 ? 12.020 0.909 -14.626 1.00 98.56 102 ILE A CA 1
ATOM 771 C C . ILE A 1 102 ? 11.620 2.331 -14.231 1.00 98.56 102 ILE A C 1
ATOM 773 O O . ILE A 1 102 ? 12.114 3.295 -14.813 1.00 98.56 102 ILE A O 1
ATOM 777 N N . LEU A 1 103 ? 10.717 2.461 -13.257 1.00 98.31 103 LEU A N 1
ATOM 778 C CA . LEU A 1 103 ? 10.222 3.749 -12.776 1.00 98.31 103 LEU A CA 1
ATOM 779 C C . LEU A 1 103 ? 10.847 4.062 -11.414 1.00 98.31 103 LEU A C 1
ATOM 781 O O . LEU A 1 103 ? 10.735 3.275 -10.476 1.00 98.31 103 LEU A O 1
ATOM 785 N N . PHE A 1 104 ? 11.457 5.238 -11.297 1.00 98.25 104 PHE A N 1
ATOM 786 C CA . PHE A 1 104 ? 11.923 5.797 -10.030 1.00 98.25 104 PHE A CA 1
ATOM 787 C C . PHE A 1 104 ? 10.984 6.915 -9.584 1.00 98.25 104 PHE A C 1
ATOM 789 O O . PHE A 1 104 ? 10.508 7.698 -10.404 1.00 98.25 104 PHE A O 1
ATOM 796 N N . GLY A 1 105 ? 10.731 7.021 -8.281 1.00 97.62 105 GLY A N 1
ATOM 797 C CA . GLY A 1 105 ? 9.831 8.039 -7.749 1.00 97.62 105 GLY A CA 1
ATOM 798 C C . GLY A 1 105 ? 9.834 8.094 -6.227 1.00 97.62 105 GLY A C 1
ATOM 799 O O . GLY A 1 105 ? 10.078 7.100 -5.552 1.00 97.62 105 GLY A O 1
ATOM 800 N N . GLY A 1 106 ? 9.566 9.280 -5.690 1.00 96.81 106 GLY A N 1
ATOM 801 C CA . GLY A 1 106 ? 9.536 9.562 -4.257 1.00 96.81 106 GLY A CA 1
ATOM 802 C C . GLY A 1 106 ? 8.689 10.798 -3.971 1.00 96.81 106 GLY A C 1
ATOM 803 O O . GLY A 1 106 ? 8.178 11.446 -4.887 1.00 96.81 106 GLY A O 1
ATOM 804 N N . ARG A 1 107 ? 8.520 11.147 -2.694 1.00 97.44 107 ARG A N 1
ATOM 805 C CA . ARG A 1 107 ? 7.703 12.304 -2.300 1.00 97.44 107 ARG A CA 1
ATOM 806 C C . ARG A 1 107 ? 8.514 13.590 -2.455 1.00 97.44 107 ARG A C 1
ATOM 808 O O . ARG A 1 107 ? 9.366 13.898 -1.629 1.00 97.44 107 ARG A O 1
ATOM 815 N N . ARG A 1 108 ? 8.232 14.367 -3.504 1.00 97.62 108 ARG A N 1
ATOM 816 C CA . ARG A 1 108 ? 8.915 15.636 -3.803 1.00 97.62 108 ARG A CA 1
ATOM 817 C C . ARG A 1 108 ? 7.895 16.781 -3.839 1.00 97.62 108 ARG A C 1
ATOM 819 O O . ARG A 1 108 ? 7.186 16.905 -4.829 1.00 97.62 108 ARG A O 1
ATOM 826 N N . PRO A 1 109 ? 7.799 17.622 -2.791 1.00 97.12 109 PRO A N 1
ATOM 827 C CA . PRO A 1 109 ? 6.752 18.646 -2.709 1.00 97.12 109 PRO A CA 1
ATOM 828 C C . PRO A 1 109 ? 6.950 19.821 -3.681 1.00 97.12 109 PRO A C 1
ATOM 830 O O . PRO A 1 109 ? 6.030 20.607 -3.876 1.00 97.12 109 PRO A O 1
ATOM 833 N N . ALA A 1 110 ? 8.141 19.970 -4.272 1.00 97.44 110 ALA A N 1
ATOM 834 C CA . ALA A 1 110 ? 8.452 21.046 -5.206 1.00 97.44 110 ALA A CA 1
ATOM 835 C C . ALA A 1 110 ? 9.553 20.650 -6.205 1.00 97.44 110 ALA A C 1
ATOM 837 O O . ALA A 1 110 ? 10.419 19.816 -5.915 1.00 97.44 110 ALA A O 1
ATOM 838 N N . GLY A 1 111 ? 9.544 21.310 -7.365 1.00 97.62 111 GLY A N 1
ATOM 839 C CA . GLY A 1 111 ? 10.644 21.364 -8.334 1.00 97.62 111 GLY A CA 1
ATOM 840 C C . GLY A 1 111 ? 10.800 20.164 -9.274 1.00 97.62 111 GLY A C 1
ATOM 841 O O . GLY A 1 111 ? 11.258 20.350 -10.396 1.00 97.62 111 GLY A O 1
ATOM 842 N N . VAL A 1 112 ? 10.425 18.952 -8.860 1.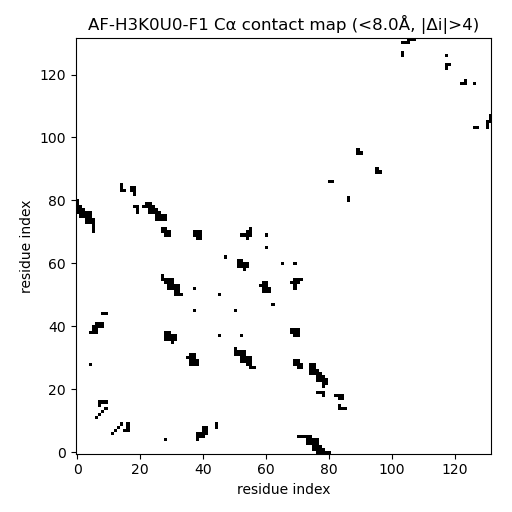00 97.62 112 VAL A N 1
ATOM 843 C CA . VAL A 1 112 ? 10.475 17.762 -9.730 1.00 97.62 112 VAL A CA 1
ATOM 844 C C . VAL A 1 112 ? 9.155 17.647 -10.504 1.00 97.62 112 VAL A C 1
ATOM 846 O O . VAL A 1 112 ? 8.103 17.711 -9.868 1.00 97.62 112 VAL A O 1
ATOM 849 N N . PRO A 1 113 ? 9.171 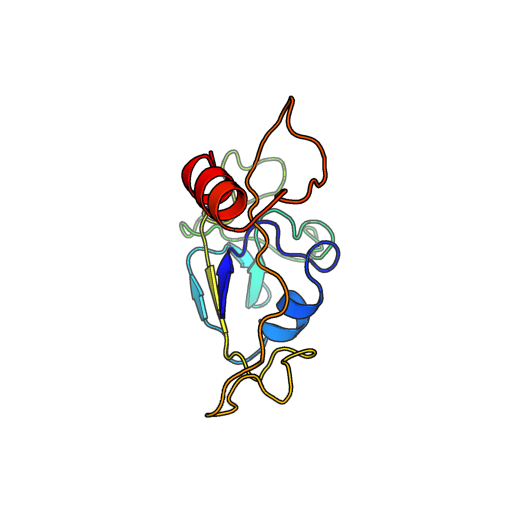17.509 -11.844 1.00 98.25 113 PRO A N 1
ATOM 850 C CA . PRO A 1 113 ? 7.948 17.364 -12.633 1.00 98.25 113 PRO A CA 1
ATOM 851 C C . PRO A 1 113 ? 7.258 16.020 -12.360 1.00 98.25 113 PRO A C 1
ATOM 853 O O . PRO A 1 113 ? 7.858 15.113 -11.787 1.00 98.25 113 PRO A O 1
ATOM 856 N N . LEU A 1 114 ? 6.011 15.877 -12.821 1.00 98.06 114 LEU A N 1
ATOM 857 C CA . LEU A 1 114 ? 5.224 14.648 -12.650 1.00 98.06 114 LEU A CA 1
ATOM 858 C C . LEU A 1 114 ? 5.940 13.405 -13.204 1.00 98.06 114 LEU A C 1
ATOM 860 O O . LEU A 1 114 ? 5.961 12.366 -12.552 1.00 98.06 114 LEU A O 1
ATOM 864 N N . VAL A 1 115 ? 6.518 13.515 -14.402 1.00 98.50 115 VAL A N 1
ATOM 865 C CA . VAL A 1 115 ? 7.286 12.447 -15.050 1.00 98.50 115 VAL A CA 1
ATOM 866 C C . VAL A 1 115 ? 8.332 13.047 -15.989 1.00 98.50 115 VAL A C 1
ATOM 868 O O . VAL A 1 115 ? 8.099 14.086 -16.607 1.00 98.50 115 VAL A O 1
ATOM 871 N N . TYR A 1 116 ? 9.490 12.399 -16.088 1.00 98.44 116 TYR A N 1
ATOM 872 C CA . TYR A 1 116 ? 10.508 12.658 -17.105 1.00 98.44 116 TYR A CA 1
ATOM 873 C C . TYR A 1 116 ? 11.283 11.368 -17.395 1.00 98.44 116 TYR A C 1
ATOM 875 O O . TYR A 1 116 ? 11.404 10.504 -16.527 1.00 98.44 116 TYR A O 1
ATOM 883 N N . GLU A 1 117 ? 11.808 11.238 -18.611 1.00 98.75 117 GLU A N 1
ATOM 884 C CA . GLU A 1 117 ? 12.529 10.043 -19.053 1.00 98.75 117 GLU A CA 1
ATOM 885 C C . GLU A 1 117 ? 14.049 10.236 -18.965 1.00 98.75 117 GLU A C 1
ATOM 887 O O . GLU A 1 117 ? 14.594 11.322 -19.202 1.00 98.75 117 GLU A O 1
ATOM 892 N N . ALA A 1 118 ? 14.764 9.166 -18.619 1.00 98.69 118 ALA A N 1
ATOM 893 C CA . ALA A 1 118 ? 16.213 9.172 -18.654 1.00 98.69 118 ALA A CA 1
ATOM 894 C C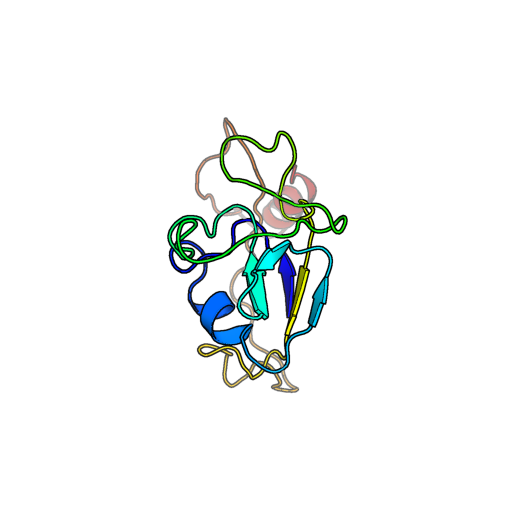 . ALA A 1 118 ? 16.722 9.163 -20.104 1.00 98.69 118 ALA A C 1
ATOM 896 O O . ALA A 1 118 ? 16.367 8.303 -20.892 1.00 98.69 118 ALA A O 1
ATOM 897 N N . ARG A 1 119 ? 17.646 10.070 -20.431 1.00 98.50 119 ARG A N 1
ATOM 898 C CA . ARG A 1 119 ? 18.262 10.164 -21.769 1.00 98.50 119 ARG A CA 1
ATOM 899 C C . ARG A 1 119 ? 19.019 8.906 -22.218 1.00 98.50 119 ARG A C 1
ATOM 901 O O . ARG A 1 119 ? 19.261 8.741 -23.407 1.00 98.50 119 ARG A O 1
ATOM 908 N N . ASN A 1 120 ? 19.493 8.097 -21.272 1.00 98.69 120 ASN A N 1
ATOM 909 C CA . ASN A 1 120 ? 20.202 6.839 -21.500 1.00 98.69 120 ASN A CA 1
ATOM 910 C C . ASN A 1 120 ? 20.309 6.045 -20.186 1.00 98.69 120 ASN A C 1
ATOM 912 O O . ASN A 1 120 ? 19.901 6.518 -19.121 1.00 98.69 120 ASN A O 1
ATOM 916 N N . TRP A 1 121 ? 20.907 4.855 -20.261 1.00 98.62 121 TRP A N 1
ATOM 917 C CA . TRP A 1 121 ? 21.078 3.949 -19.127 1.00 98.62 121 TRP A CA 1
ATOM 918 C C . TRP A 1 121 ? 21.868 4.564 -17.965 1.00 98.62 121 TRP A C 1
ATOM 920 O O . TRP A 1 121 ? 21.410 4.541 -16.826 1.00 98.62 121 TRP A O 1
ATOM 930 N N . GLN A 1 122 ? 23.027 5.170 -18.237 1.00 98.81 122 GLN A N 1
ATOM 931 C CA . GLN A 1 122 ? 23.885 5.771 -17.210 1.00 98.81 122 GLN A CA 1
ATOM 932 C C . GLN A 1 122 ? 23.165 6.917 -16.488 1.00 98.81 122 GLN A C 1
ATOM 934 O O . GLN A 1 122 ? 23.252 7.045 -15.268 1.00 98.81 122 GLN A O 1
ATOM 939 N N . HIS A 1 123 ? 22.405 7.722 -17.232 1.00 98.75 123 HIS A N 1
ATOM 940 C CA . HIS A 1 123 ? 21.557 8.764 -16.669 1.00 98.75 123 HIS A CA 1
ATOM 941 C C . HIS A 1 123 ? 20.421 8.180 -15.821 1.00 98.75 123 HIS A C 1
ATOM 943 O O . HIS A 1 123 ? 20.098 8.746 -14.782 1.00 98.75 123 HIS A O 1
ATOM 949 N N . GLY A 1 124 ? 19.847 7.041 -16.219 1.00 98.75 124 GLY A N 1
ATOM 950 C CA . GLY A 1 124 ? 18.853 6.309 -15.429 1.00 98.75 124 GLY A CA 1
ATOM 951 C C . GLY A 1 124 ? 19.414 5.819 -14.093 1.00 98.75 124 GLY A C 1
ATOM 952 O O . GLY A 1 124 ? 18.811 6.066 -13.051 1.00 98.75 124 GLY A O 1
ATOM 953 N N . VAL A 1 125 ? 20.608 5.218 -14.103 1.00 98.75 125 VAL A N 1
ATOM 954 C CA . VAL A 1 125 ? 21.323 4.818 -12.876 1.00 98.75 125 VAL A CA 1
ATOM 955 C C . VAL A 1 125 ? 21.583 6.032 -11.980 1.00 98.75 125 VAL A C 1
ATOM 957 O O . VAL A 1 125 ? 21.339 5.975 -10.775 1.00 98.75 125 VAL A O 1
ATOM 960 N N . PHE A 1 126 ? 22.010 7.156 -12.565 1.00 98.62 126 PHE A N 1
ATOM 961 C CA . PHE A 1 126 ? 22.198 8.403 -11.824 1.00 98.62 126 PHE A CA 1
ATOM 962 C C . PHE A 1 126 ? 20.892 8.912 -11.195 1.00 98.62 126 PHE A C 1
ATOM 964 O O . PHE A 1 126 ? 20.891 9.243 -10.011 1.00 98.62 126 PHE A O 1
ATOM 971 N N . ILE A 1 127 ? 19.777 8.924 -11.939 1.00 98.50 127 ILE A N 1
ATOM 972 C CA . ILE A 1 127 ? 18.453 9.297 -11.409 1.00 98.50 127 ILE A CA 1
ATOM 973 C C . ILE A 1 127 ? 18.092 8.414 -10.210 1.00 98.50 127 ILE A C 1
ATOM 975 O O . ILE A 1 127 ? 17.711 8.949 -9.170 1.00 98.50 127 ILE A O 1
ATOM 979 N N . GLY A 1 128 ? 18.271 7.094 -10.328 1.00 98.06 128 GLY A N 1
ATOM 980 C CA . GLY A 1 128 ? 18.029 6.154 -9.232 1.00 98.06 128 GLY A CA 1
ATOM 981 C C . GLY A 1 128 ? 18.885 6.459 -7.999 1.00 98.06 128 GLY A C 1
ATOM 982 O O . GLY A 1 128 ? 18.371 6.504 -6.885 1.00 98.06 128 GLY A O 1
ATOM 983 N N . SER A 1 129 ? 20.173 6.769 -8.188 1.00 98.31 129 SER A N 1
ATOM 984 C CA . SER A 1 129 ? 21.073 7.147 -7.084 1.00 98.31 129 SER A CA 1
ATOM 985 C C . SER A 1 129 ? 20.737 8.493 -6.429 1.00 98.31 129 SER A C 1
ATOM 987 O O . SER A 1 129 ? 21.119 8.735 -5.287 1.00 98.31 129 SER A O 1
ATOM 989 N N . ALA A 1 130 ? 20.030 9.375 -7.140 1.00 97.94 130 ALA A N 1
ATOM 990 C CA . ALA A 1 130 ? 19.708 10.728 -6.695 1.00 97.94 130 ALA A CA 1
ATOM 991 C C . ALA A 1 130 ? 18.302 10.854 -6.076 1.00 97.94 130 ALA A C 1
ATOM 993 O O . ALA A 1 130 ? 17.858 11.973 -5.788 1.00 97.94 130 ALA A O 1
ATOM 994 N N . MET A 1 131 ? 17.591 9.736 -5.884 1.00 97.56 131 MET A N 1
ATOM 995 C CA . MET A 1 131 ? 16.289 9.716 -5.217 1.00 97.56 131 MET A CA 1
ATOM 996 C C . MET A 1 131 ? 16.373 10.272 -3.786 1.00 97.56 131 MET A C 1
ATOM 998 O O . MET A 1 131 ? 17.381 10.123 -3.097 1.00 97.56 131 MET A O 1
ATOM 1002 N N . ARG A 1 132 ? 15.299 10.940 -3.355 1.00 92.50 132 ARG A N 1
ATOM 1003 C CA . ARG A 1 132 ? 15.132 11.545 -2.028 1.00 92.50 132 ARG A CA 1
ATOM 1004 C C . ARG A 1 132 ? 13.705 11.354 -1.545 1.00 92.50 132 ARG A C 1
ATOM 1006 O O . ARG A 1 132 ? 12.808 11.339 -2.424 1.00 92.50 132 ARG A O 1
#

Organism: Dendroxena sexcarinata (NCBI:txid414925)

pLDDT: mean 97.86, std 1.25, range [92.5, 98.88]

Nearest PDB structures (foldseek):
  3mof-assembly2_B  TM=9.835E-01  e=1.054E-16  Rattus norvegicus
  5fh1-assembly1_A  TM=9.838E-01  e=2.019E-16  Rattus norvegicus
  2qey-assembly1_A  TM=9.816E-01  e=2.454E-16  Rattus norvegicus
  4gmu-assembly1_A  TM=9.828E-01  e=2.795E-16  Rattus norvegicus
  4wpt-assembly1_A  TM=9.431E-01  e=9.699E-14  Mycobacterium tuberculosis H37Ra

Radius of gyration: 19.32 Å; Cα contacts (8 Å, |Δi|>4): 171; chains: 1; bounding box: 47×41×46 Å

Solvent-accessible surface area (backbone atoms only — not comparable to full-atom values): 8291 Å² total; per-residue (Å²): 73,81,42,67,40,50,56,50,21,73,89,73,34,45,55,57,57,70,23,51,84,51,88,43,51,74,42,45,45,12,37,32,72,85,75,54,72,46,39,60,60,34,71,90,79,51,63,73,89,82,43,55,37,30,20,47,87,75,40,86,45,47,92,92,71,50,94,64,76,41,22,44,88,80,15,32,37,42,25,66,58,85,52,32,89,76,57,59,94,56,76,79,41,91,88,56,77,91,81,90,77,85,88,80,85,65,85,62,98,65,94,66,72,98,77,84,82,60,93,44,71,71,52,39,55,48,54,61,74,66,65,100

Secondary structure (DSSP, 8-state):
-EEE-TT--TTT-HHHHHHHTSS-EEES-EEETTS-EE-TT-TTT--TTT--EE-TTS-EE-TTT-SS-SS-TT-EEE--STT-TT--TTTT-TT-------------SSSS-S----SSHHHHHHHHHT--

Foldseek 3Di:
DWDFDAQDECVRCVLVVQFQPPPKDWAQFKAKPVGHTDWHNHPVVDDQVVIWIQASVRHTDDPPPDPDTSGDRRITMDGDQVSRPPRDPCVVPPVDDDDPDDDDDDDDPDDDDPDDDQPDDVSVVVVNVPHD

Mean predicted aligned error: 2.89 Å

InterPro domains:
  IPR008209 Phosphoenolpyruvate carboxykinase, GTP-utilising [PTHR11561] (1-132)
  IPR013035 Phosphoenolpyruvate carboxykinase, C-terminal [G3DSA:3.90.228.20] (1-131)
  IPR035077 Phosphoenolpyruvate carboxykinase, C-terminal P-loop domain [PF00821] (1-131)

Sequence (132 aa):
FFGVAPGTSFASNPNAMKTIFKNTIFTNVASTSDGGVFWEGMEDEIDFNSVQITDWLGRPWTKGESKTPAAHPNSRFCSPADQCPIIDPAWEAPDGVPISAILFGGRRPAGVPLVYEARNWQHGVFIGSAMR